Protein AF-A0A1J5CYY6-F1 (afdb_monomer)

Solvent-accessible surface area (backbone atoms only — not comparable to full-atom values): 5084 Å² total; per-residue (Å²): 101,91,89,52,80,79,64,54,66,66,58,53,47,52,55,39,45,78,72,66,56,83,75,56,72,67,60,48,47,52,51,52,64,72,70,48,79,74,78,77,77,75,81,85,77,80,87,85,75,82,98,78,74,89,78,81,84,65,94,85,71,91,75,91,75,88,76,82,92,129

pLDDT: mean 72.59, std 20.42, range [34.34, 97.0]

Foldseek 3Di:
DVVCLPDDLVVVVVVVVVVPDPDDSVVSVVVNVVPRDDPPPDPPDDDDDDDDDDDDDDPDDDDDDDDDDD

Sequence (70 aa):
MKDEPSIMATEVFRRARDWGYKGSRSAMSVLVKQVRPLPAKEPLVRFEGNSARFARFTVGKISETQAPFV

Mean predicted aligned error: 15.39 Å

Secondary structure (DSSP, 8-state):
--S-TTS-HHHHHHHHHHTT--S-HHHHHHHHHHHSPPPP--------S-SS------TT-----PPPP-

Structure (mmCIF, N/CA/C/O backbone):
data_AF-A0A1J5CYY6-F1
#
_entry.id   AF-A0A1J5CYY6-F1
#
loop_
_atom_site.group_PDB
_atom_site.id
_atom_site.type_symbol
_atom_site.label_at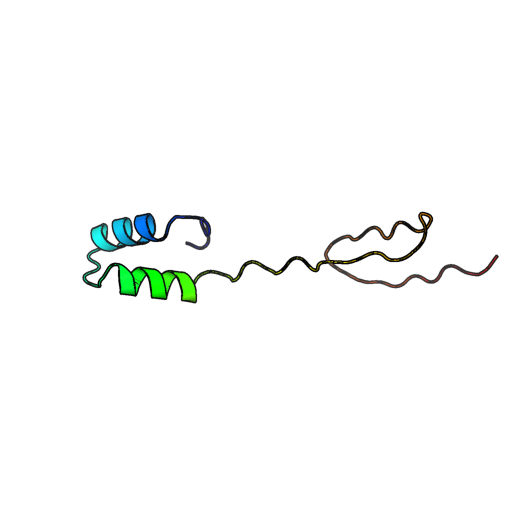om_id
_atom_site.label_alt_id
_atom_site.label_comp_id
_atom_site.label_asym_id
_atom_site.label_entity_id
_atom_site.label_seq_id
_atom_site.pdbx_PDB_ins_code
_atom_site.Cartn_x
_atom_site.Cartn_y
_atom_site.Cartn_z
_atom_site.occupancy
_atom_site.B_iso_or_equiv
_atom_site.auth_seq_id
_atom_site.auth_comp_id
_atom_site.auth_asym_id
_atom_site.auth_atom_id
_atom_site.pdbx_PDB_model_num
ATOM 1 N N . MET A 1 1 ? -6.605 -9.748 -11.148 1.00 55.72 1 MET A N 1
ATOM 2 C CA . MET A 1 1 ? -5.414 -8.861 -11.066 1.00 55.72 1 MET A CA 1
ATOM 3 C C . MET A 1 1 ? -4.434 -9.098 -12.201 1.00 55.72 1 MET A C 1
ATOM 5 O O . MET A 1 1 ? -3.879 -8.119 -12.672 1.00 55.72 1 MET A O 1
ATOM 9 N N . LYS A 1 2 ? -4.218 -10.346 -12.648 1.00 58.09 2 LYS A N 1
ATOM 10 C CA . LYS A 1 2 ? -3.408 -10.615 -13.847 1.00 58.09 2 LYS A CA 1
ATOM 11 C C . LYS A 1 2 ? -4.003 -9.973 -15.112 1.00 58.09 2 LYS A C 1
ATOM 13 O O . LYS A 1 2 ? -3.245 -9.513 -15.951 1.00 58.09 2 LYS A O 1
ATOM 18 N N . ASP A 1 3 ? -5.329 -9.858 -15.169 1.00 68.81 3 ASP A N 1
ATOM 19 C CA . ASP A 1 3 ? -6.058 -9.360 -16.347 1.00 68.81 3 ASP A CA 1
ATOM 20 C C . ASP A 1 3 ? -6.254 -7.830 -16.356 1.00 68.81 3 ASP A C 1
ATOM 22 O O . ASP A 1 3 ? -6.540 -7.243 -17.392 1.00 68.81 3 ASP A O 1
ATOM 26 N N . GLU A 1 4 ? -6.054 -7.164 -15.211 1.00 77.88 4 GLU A N 1
ATOM 27 C CA . GLU A 1 4 ? -6.228 -5.710 -15.045 1.00 77.88 4 GLU A CA 1
ATOM 28 C C . GLU A 1 4 ? -5.134 -5.140 -14.119 1.00 77.88 4 GLU A C 1
ATOM 30 O O . GLU A 1 4 ? -5.380 -4.893 -12.934 1.00 77.88 4 GLU A O 1
ATOM 35 N N . PRO A 1 5 ? -3.897 -4.936 -14.604 1.00 77.12 5 PRO A N 1
ATOM 36 C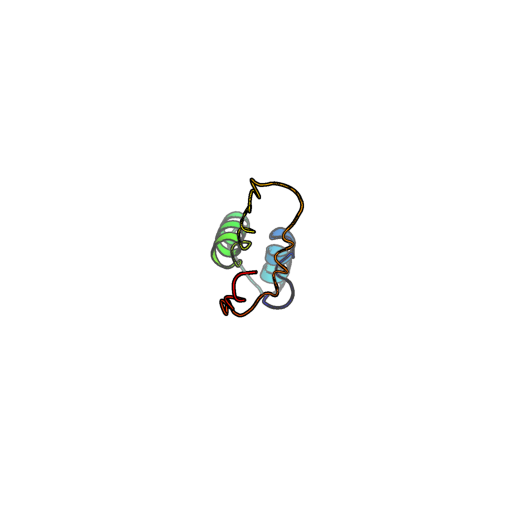 CA . PRO A 1 5 ? -2.798 -4.427 -13.776 1.00 77.12 5 PRO A CA 1
ATOM 37 C C . PRO A 1 5 ? -2.922 -2.925 -13.442 1.00 77.12 5 PRO A C 1
ATOM 39 O O . PRO A 1 5 ? -2.293 -2.440 -12.496 1.00 77.12 5 PRO A O 1
ATOM 42 N N . SER A 1 6 ? -3.738 -2.182 -14.197 1.00 82.56 6 SER A N 1
ATOM 43 C CA . SER A 1 6 ? -3.885 -0.720 -14.120 1.00 82.56 6 SER A CA 1
ATOM 44 C C . SER A 1 6 ? -5.001 -0.233 -13.192 1.00 82.56 6 SER A C 1
ATOM 46 O O . SER A 1 6 ? -5.063 0.963 -12.909 1.00 82.56 6 SER A O 1
ATOM 48 N N . ILE A 1 7 ? -5.845 -1.132 -12.670 1.00 90.19 7 ILE A N 1
ATOM 49 C CA . ILE A 1 7 ? -6.887 -0.825 -11.675 1.00 90.19 7 ILE A CA 1
ATOM 50 C C . ILE A 1 7 ? -6.345 0.083 -10.563 1.00 90.19 7 ILE A C 1
ATOM 52 O O . ILE A 1 7 ? -5.220 -0.092 -10.100 1.00 90.19 7 ILE A O 1
ATOM 56 N N . MET A 1 8 ? -7.119 1.054 -10.079 1.00 90.25 8 MET A N 1
ATOM 57 C CA . MET A 1 8 ? -6.669 1.886 -8.958 1.00 90.25 8 MET A CA 1
ATOM 58 C C . MET A 1 8 ? -6.601 1.078 -7.654 1.00 90.25 8 MET A C 1
ATOM 60 O O . MET A 1 8 ? -7.476 0.267 -7.360 1.00 90.25 8 MET A O 1
ATOM 64 N N . ALA A 1 9 ? -5.590 1.330 -6.816 1.00 90.56 9 ALA A N 1
ATOM 65 C CA . ALA A 1 9 ? -5.452 0.649 -5.519 1.00 90.56 9 ALA A CA 1
ATOM 66 C C . ALA A 1 9 ? -6.671 0.857 -4.592 1.00 90.56 9 ALA A C 1
ATOM 68 O O . ALA A 1 9 ? -6.963 0.025 -3.737 1.00 90.56 9 ALA A O 1
ATOM 69 N N . THR A 1 10 ? -7.403 1.956 -4.777 1.00 93.38 10 THR A N 1
ATOM 70 C CA . THR A 1 10 ? -8.663 2.251 -4.084 1.00 93.38 10 THR A CA 1
ATOM 71 C C . THR A 1 10 ? -9.783 1.295 -4.464 1.00 93.38 10 THR A C 1
ATOM 73 O O . THR A 1 10 ? -10.506 0.830 -3.589 1.00 93.38 10 THR A O 1
ATOM 76 N N . GLU A 1 11 ? -9.892 0.962 -5.746 1.00 94.19 11 GLU A N 1
ATOM 77 C CA . GLU A 1 11 ? -10.893 0.026 -6.248 1.00 94.19 11 GLU A CA 1
ATOM 78 C C . GLU A 1 11 ? -10.563 -1.411 -5.829 1.00 94.19 11 GLU A C 1
ATOM 80 O O . GLU A 1 11 ? -11.448 -2.167 -5.438 1.00 94.19 11 GLU A O 1
ATOM 85 N N . VAL A 1 12 ? -9.272 -1.758 -5.781 1.00 93.69 12 VAL A N 1
ATOM 86 C CA . VAL A 1 12 ? -8.809 -3.014 -5.166 1.00 93.69 12 VAL A CA 1
ATOM 87 C C . VAL A 1 12 ? -9.239 -3.093 -3.701 1.00 93.69 12 VAL A C 1
ATOM 89 O O . VAL A 1 12 ? -9.777 -4.110 -3.270 1.00 93.69 12 VAL A O 1
ATOM 92 N N . PHE A 1 13 ? -9.026 -2.019 -2.934 1.00 95.12 13 PHE A N 1
ATOM 93 C CA . PHE A 1 13 ? -9.429 -1.969 -1.531 1.00 95.12 13 PHE A CA 1
ATOM 94 C C . PHE A 1 13 ? -10.944 -2.120 -1.366 1.00 95.12 13 PHE A C 1
ATOM 96 O O . PHE A 1 13 ? -11.377 -2.891 -0.515 1.00 95.12 13 PHE A O 1
ATOM 103 N N . ARG A 1 14 ? -11.746 -1.437 -2.191 1.00 95.06 14 ARG A N 1
ATOM 104 C CA . ARG A 1 14 ? -13.211 -1.533 -2.159 1.00 95.06 14 ARG A CA 1
ATOM 105 C C . ARG A 1 14 ? -13.688 -2.972 -2.386 1.00 95.06 14 ARG A C 1
ATOM 107 O O . ARG A 1 14 ? -14.396 -3.506 -1.543 1.00 95.06 14 ARG A O 1
ATOM 114 N N . ARG A 1 15 ? -13.214 -3.638 -3.444 1.00 95.25 15 ARG A N 1
ATOM 115 C CA . ARG A 1 15 ? -13.556 -5.047 -3.728 1.00 95.25 15 ARG A CA 1
ATOM 116 C C . ARG A 1 15 ? -13.090 -5.993 -2.620 1.00 95.25 15 ARG A C 1
ATOM 118 O O . ARG A 1 15 ? -13.808 -6.909 -2.241 1.00 95.25 15 ARG A O 1
ATOM 125 N N 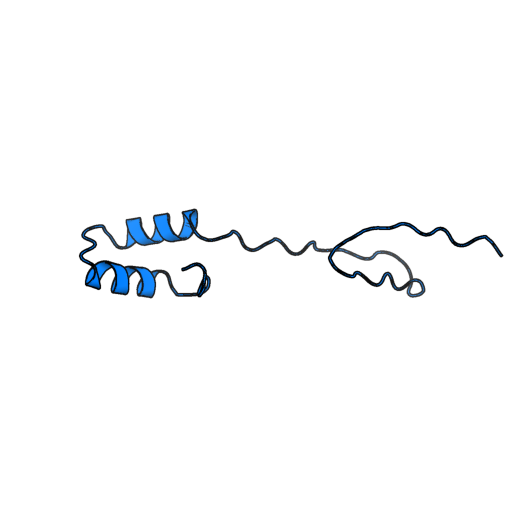. ALA A 1 16 ? -11.906 -5.753 -2.057 1.00 94.56 16 ALA A N 1
ATOM 126 C CA . ALA A 1 16 ? -11.411 -6.547 -0.938 1.00 94.56 16 ALA A CA 1
ATOM 127 C C . ALA A 1 16 ? 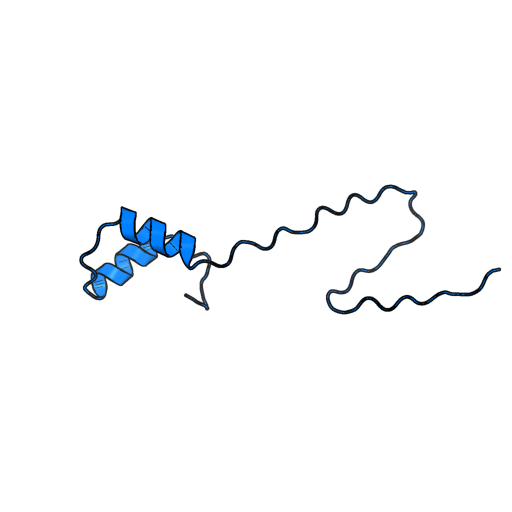-12.302 -6.397 0.308 1.00 94.56 16 ALA A C 1
ATOM 129 O O . ALA A 1 16 ? -12.512 -7.373 1.026 1.00 94.56 16 ALA A O 1
ATOM 130 N N . ARG A 1 17 ? -12.849 -5.199 0.564 1.00 95.94 17 ARG A N 1
ATOM 131 C CA . ARG A 1 17 ? -13.826 -4.972 1.643 1.00 95.94 17 ARG A CA 1
ATOM 132 C C . ARG A 1 17 ? -15.111 -5.758 1.411 1.00 95.94 17 ARG A C 1
ATOM 134 O O . ARG A 1 17 ? -15.584 -6.375 2.362 1.00 95.94 17 ARG A O 1
ATOM 141 N N . ASP A 1 18 ? -15.600 -5.803 0.174 1.00 97.00 18 ASP A N 1
ATOM 142 C CA . ASP A 1 18 ? -16.771 -6.608 -0.204 1.00 97.00 18 ASP A CA 1
ATOM 143 C C . ASP A 1 18 ? -16.528 -8.114 0.046 1.00 97.00 18 ASP A C 1
ATOM 145 O O . ASP A 1 18 ? -17.453 -8.854 0.366 1.00 97.00 18 ASP A O 1
ATOM 149 N N . TRP A 1 19 ? -15.270 -8.567 -0.009 1.00 96.00 19 TRP A N 1
ATOM 150 C CA . TRP A 1 19 ? -14.849 -9.937 0.327 1.00 96.00 19 TRP A CA 1
ATOM 151 C C . TRP A 1 19 ? -14.467 -10.147 1.802 1.00 96.00 19 TRP A C 1
ATOM 153 O O . TRP A 1 19 ? -13.946 -11.200 2.166 1.00 96.00 19 TRP A O 1
ATOM 163 N N . GLY A 1 20 ? -14.706 -9.161 2.672 1.00 96.75 20 GLY A N 1
ATOM 164 C CA . GLY A 1 20 ? -14.484 -9.288 4.115 1.00 96.75 20 GLY A CA 1
ATOM 165 C C . GLY A 1 20 ? -13.083 -8.909 4.604 1.00 96.75 20 GLY A C 1
ATOM 166 O O . GLY A 1 20 ? -12.736 -9.192 5.752 1.00 96.75 20 GLY A O 1
ATOM 167 N N . TYR A 1 21 ? -12.268 -8.235 3.789 1.00 96.00 21 TYR A N 1
ATOM 168 C CA . TYR A 1 21 ? -10.966 -7.728 4.224 1.00 96.00 21 TYR A CA 1
ATOM 169 C C . TYR A 1 21 ? -11.113 -6.724 5.380 1.00 96.00 21 TYR A C 1
ATOM 171 O O . TYR A 1 21 ? -11.808 -5.714 5.265 1.00 96.00 21 TYR A O 1
ATOM 179 N N . LYS A 1 22 ? -10.434 -6.967 6.507 1.00 96.44 22 LYS A N 1
ATOM 180 C CA . LYS A 1 22 ? -10.506 -6.114 7.715 1.00 96.44 22 LYS A CA 1
ATOM 181 C C . LYS A 1 22 ? -9.309 -5.177 7.899 1.00 96.44 22 LYS A C 1
ATOM 183 O O . LYS A 1 22 ? -9.329 -4.349 8.803 1.00 96.44 22 LYS A O 1
ATOM 188 N N . GLY A 1 23 ? -8.276 -5.307 7.067 1.00 93.88 23 GLY A N 1
ATOM 189 C CA . GLY A 1 23 ? -7.075 -4.482 7.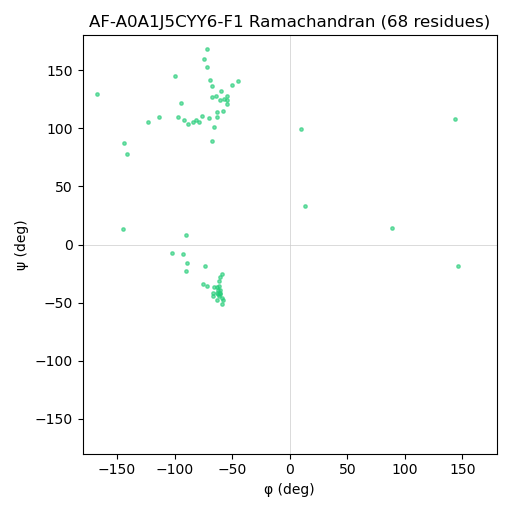165 1.00 93.88 23 GLY A CA 1
ATOM 190 C C . GLY A 1 23 ? -7.295 -3.033 6.722 1.00 93.88 23 GLY A C 1
ATOM 191 O O . GLY A 1 23 ? -8.306 -2.680 6.110 1.00 93.88 23 GLY A O 1
ATOM 192 N N . SER A 1 24 ? -6.313 -2.181 7.011 1.00 95.69 24 SER A N 1
ATOM 193 C CA . SER A 1 24 ? -6.374 -0.761 6.666 1.00 95.69 24 SER A CA 1
ATOM 194 C C . SER A 1 24 ? -6.164 -0.509 5.167 1.00 95.69 24 SER A C 1
ATOM 196 O O . SER A 1 24 ? -5.564 -1.307 4.436 1.00 95.69 24 SER A O 1
ATOM 198 N N . ARG A 1 25 ? -6.608 0.669 4.709 1.00 93.75 25 ARG A N 1
ATOM 199 C CA . ARG A 1 25 ? -6.356 1.158 3.344 1.00 93.75 25 ARG A CA 1
ATOM 200 C C . ARG A 1 25 ? -4.860 1.336 3.060 1.00 93.75 25 ARG A C 1
ATOM 202 O O . ARG A 1 25 ? -4.421 1.079 1.942 1.00 93.75 25 ARG A O 1
ATOM 209 N N . SER A 1 26 ? -4.076 1.757 4.055 1.00 94.62 26 SER A N 1
ATOM 210 C CA . SER A 1 26 ? -2.623 1.916 3.917 1.00 94.62 26 SER A CA 1
ATOM 211 C C . SER A 1 26 ? -1.925 0.572 3.711 1.00 94.62 26 SER A C 1
ATOM 213 O O . SER A 1 26 ? -1.121 0.456 2.789 1.00 94.62 26 SER A O 1
ATOM 215 N N . ALA A 1 27 ? -2.300 -0.458 4.476 1.00 94.75 27 ALA A N 1
ATOM 216 C CA . ALA A 1 27 ? -1.777 -1.813 4.302 1.00 94.75 27 ALA A CA 1
ATOM 217 C C . ALA A 1 27 ? -2.092 -2.368 2.903 1.00 94.75 27 ALA A C 1
ATOM 219 O O . ALA A 1 27 ? -1.211 -2.909 2.238 1.00 94.75 27 ALA A O 1
ATOM 220 N N . MET A 1 28 ? -3.316 -2.143 2.408 1.00 95.06 28 MET A N 1
ATOM 221 C CA . MET A 1 28 ? -3.688 -2.530 1.043 1.00 95.06 28 MET A CA 1
ATOM 222 C C . MET A 1 28 ? -2.842 -1.804 -0.013 1.00 95.06 28 MET A C 1
ATOM 224 O O . MET A 1 28 ? -2.378 -2.422 -0.966 1.00 95.06 28 MET A O 1
ATOM 228 N N . SER A 1 29 ? -2.594 -0.502 0.156 1.00 92.19 29 SER A N 1
ATOM 229 C CA . SER A 1 29 ? -1.749 0.270 -0.767 1.00 92.19 29 SER A CA 1
ATOM 230 C C . SER A 1 29 ? -0.319 -0.280 -0.842 1.00 92.19 29 SER A C 1
ATOM 232 O O . SER A 1 29 ? 0.234 -0.414 -1.934 1.00 92.19 29 SER A O 1
ATOM 234 N N . VAL A 1 30 ? 0.265 -0.653 0.302 1.00 94.00 30 VAL A N 1
ATOM 235 C CA . VAL A 1 30 ? 1.596 -1.279 0.365 1.00 94.00 30 VAL A CA 1
ATOM 236 C C . VAL A 1 30 ? 1.601 -2.627 -0.355 1.00 94.00 30 VAL A C 1
ATOM 238 O O . VAL A 1 30 ? 2.455 -2.848 -1.212 1.00 94.00 30 VAL A O 1
ATOM 241 N N . LEU A 1 31 ? 0.617 -3.487 -0.081 1.00 92.56 31 LEU A N 1
ATOM 242 C CA . LEU A 1 31 ? 0.500 -4.798 -0.723 1.00 92.56 31 LEU A CA 1
ATOM 243 C C . LEU A 1 31 ? 0.386 -4.675 -2.248 1.00 92.56 31 LEU A C 1
ATOM 245 O O . LEU A 1 31 ? 1.088 -5.351 -2.995 1.00 92.56 31 LEU A O 1
ATOM 249 N N . VAL A 1 32 ? -0.458 -3.758 -2.722 1.00 91.69 32 VAL A N 1
ATOM 250 C CA . VAL A 1 32 ? -0.641 -3.507 -4.154 1.00 91.69 32 VAL A CA 1
ATOM 251 C C . VAL A 1 32 ? 0.666 -3.063 -4.819 1.00 91.69 32 VAL A C 1
ATOM 253 O O . VAL A 1 32 ? 0.947 -3.499 -5.933 1.00 91.69 32 VAL A O 1
ATOM 256 N N . LYS A 1 33 ? 1.485 -2.238 -4.154 1.00 89.12 33 LYS A N 1
ATOM 257 C CA . LYS A 1 33 ? 2.805 -1.835 -4.671 1.00 89.12 33 LYS A CA 1
ATOM 258 C C . LYS A 1 33 ? 3.787 -3.003 -4.767 1.00 89.12 33 LYS A C 1
ATOM 260 O O . LYS A 1 33 ? 4.578 -3.028 -5.698 1.00 89.12 33 LYS A O 1
ATOM 265 N N . GLN A 1 34 ? 3.745 -3.939 -3.821 1.00 89.75 34 GLN A N 1
ATOM 266 C CA . GLN A 1 34 ? 4.656 -5.088 -3.785 1.00 89.75 34 GLN A CA 1
ATOM 267 C C . GLN A 1 34 ? 4.300 -6.163 -4.818 1.00 89.75 34 GLN A C 1
ATOM 269 O O . GLN A 1 34 ? 5.186 -6.826 -5.343 1.00 89.75 34 GLN A O 1
ATOM 274 N N . VAL A 1 35 ? 3.007 -6.343 -5.102 1.00 88.56 35 VAL A N 1
ATOM 275 C CA . VAL A 1 35 ? 2.517 -7.415 -5.985 1.00 88.56 35 VAL A CA 1
ATOM 276 C C . VAL A 1 35 ? 2.445 -6.979 -7.450 1.00 88.56 35 VAL A C 1
ATOM 278 O O . VAL A 1 35 ? 2.450 -7.826 -8.345 1.00 88.56 35 VAL A O 1
ATOM 281 N N . ARG A 1 36 ? 2.360 -5.672 -7.734 1.00 86.94 36 ARG A N 1
ATOM 282 C CA . ARG A 1 36 ? 2.298 -5.200 -9.122 1.00 86.94 36 ARG A CA 1
ATOM 283 C C . ARG A 1 36 ? 3.611 -5.467 -9.855 1.00 86.94 36 ARG A C 1
ATOM 285 O O . ARG A 1 36 ? 4.672 -5.160 -9.312 1.00 86.94 36 ARG A O 1
ATOM 292 N N . PRO A 1 37 ? 3.544 -5.948 -11.110 1.00 81.06 37 PRO A N 1
ATOM 293 C CA . PRO A 1 37 ? 4.706 -5.963 -11.980 1.00 81.06 37 PRO A CA 1
ATOM 294 C C . PRO A 1 37 ? 5.283 -4.551 -12.068 1.00 81.06 37 PRO A C 1
ATOM 296 O O . PRO A 1 37 ? 4.549 -3.595 -12.339 1.00 81.06 37 PRO A O 1
ATOM 299 N N . LEU A 1 38 ? 6.586 -4.419 -11.818 1.00 74.94 38 LEU A N 1
ATOM 300 C CA . LEU A 1 38 ? 7.277 -3.163 -12.073 1.00 74.94 38 LEU A CA 1
ATOM 301 C C . LEU A 1 38 ? 7.132 -2.852 -13.568 1.00 74.94 38 LEU A C 1
ATOM 303 O O . LEU A 1 38 ? 7.352 -3.757 -14.380 1.00 74.94 38 LEU A O 1
ATOM 307 N N . PRO A 1 39 ? 6.757 -1.617 -13.947 1.00 69.75 39 PRO A N 1
ATOM 308 C CA . PRO A 1 39 ? 6.760 -1.238 -15.348 1.00 69.75 39 PRO A CA 1
ATOM 309 C C . PRO A 1 39 ? 8.160 -1.510 -15.891 1.00 69.75 39 PRO A C 1
ATOM 311 O O . PRO A 1 39 ? 9.155 -1.060 -15.310 1.00 69.75 39 PRO A O 1
ATOM 314 N N . ALA A 1 40 ? 8.232 -2.309 -16.956 1.00 65.75 40 ALA A N 1
ATOM 315 C CA . ALA A 1 40 ? 9.487 -2.543 -17.643 1.00 65.75 40 ALA A CA 1
ATOM 316 C C . ALA A 1 40 ? 10.041 -1.168 -18.019 1.00 65.75 40 ALA A C 1
ATOM 318 O O . ALA A 1 40 ? 9.358 -0.381 -18.675 1.00 65.75 40 ALA A O 1
ATOM 319 N N . LYS A 1 41 ? 11.244 -0.841 -17.537 1.00 67.31 41 LYS A N 1
ATOM 320 C CA . LYS A 1 41 ? 11.927 0.364 -17.995 1.00 67.31 41 LYS A CA 1
ATOM 321 C C . LYS A 1 41 ? 12.178 0.160 -19.480 1.00 67.31 41 LYS A C 1
ATOM 323 O O . LYS A 1 41 ? 12.974 -0.704 -19.843 1.00 67.31 41 LYS A O 1
ATOM 328 N N . GLU A 1 42 ? 11.476 0.913 -20.318 1.00 64.88 42 GLU A N 1
ATOM 329 C CA . GLU A 1 42 ? 11.807 0.965 -21.733 1.00 64.88 42 GLU A CA 1
ATOM 330 C C . GLU A 1 42 ? 13.267 1.419 -21.839 1.00 64.88 42 GLU A C 1
ATOM 332 O O . GLU A 1 42 ? 13.640 2.426 -21.220 1.00 64.88 42 GLU A O 1
ATOM 337 N N . PRO A 1 43 ? 14.133 0.659 -22.529 1.00 70.62 43 PRO A N 1
ATOM 338 C CA . PRO A 1 43 ? 15.510 1.073 -22.693 1.00 70.62 43 PRO A CA 1
ATOM 339 C C . PRO A 1 43 ? 15.511 2.378 -23.491 1.00 70.62 43 PRO A C 1
ATOM 341 O O . PRO A 1 43 ? 15.135 2.409 -24.660 1.00 70.62 43 PRO A O 1
ATOM 344 N N . LEU A 1 44 ? 15.929 3.466 -22.844 1.00 69.00 44 LEU A N 1
ATOM 345 C CA . LEU A 1 44 ? 16.223 4.736 -23.500 1.00 69.00 44 LEU A CA 1
ATOM 346 C C . LEU A 1 44 ? 17.461 4.534 -24.380 1.00 69.00 44 LEU A C 1
ATOM 348 O O . LEU A 1 44 ? 18.595 4.697 -23.932 1.00 69.00 44 LEU A O 1
ATOM 352 N N . VAL A 1 45 ? 17.247 4.124 -25.629 1.00 68.25 45 VAL A N 1
ATOM 353 C CA . VAL A 1 45 ? 18.318 3.994 -26.618 1.00 68.25 45 VAL A CA 1
ATOM 354 C C . VAL A 1 45 ? 18.550 5.365 -27.249 1.00 68.25 45 VAL A C 1
ATOM 356 O O . VAL A 1 45 ? 17.750 5.834 -28.059 1.00 68.25 45 VAL A O 1
ATOM 359 N N . ARG A 1 46 ? 19.647 6.030 -26.870 1.00 66.38 46 ARG A N 1
ATOM 360 C CA . ARG A 1 46 ? 20.136 7.220 -27.575 1.00 66.38 46 ARG A CA 1
ATOM 361 C C . ARG A 1 46 ? 20.937 6.755 -28.787 1.00 66.38 46 ARG A C 1
ATOM 363 O O . ARG A 1 46 ? 22.043 6.246 -28.640 1.00 66.38 46 ARG A O 1
ATOM 370 N N . PHE A 1 47 ? 20.376 6.924 -29.979 1.00 63.03 47 PHE A N 1
ATOM 371 C CA . PHE A 1 47 ? 21.112 6.696 -31.218 1.00 63.03 47 PHE A CA 1
ATOM 372 C C . PHE A 1 47 ? 22.004 7.910 -31.492 1.00 63.03 47 PHE A C 1
ATOM 374 O O . PHE A 1 47 ? 21.516 8.967 -31.885 1.00 63.03 47 PHE A O 1
ATOM 381 N N . GLU A 1 48 ? 23.309 7.774 -31.268 1.00 60.78 48 GLU A N 1
ATOM 382 C CA . GLU A 1 48 ? 24.296 8.729 -31.772 1.00 60.78 48 GLU A CA 1
ATOM 383 C C . GLU A 1 48 ? 24.889 8.181 -33.074 1.00 60.78 48 GLU A C 1
ATOM 385 O O . GLU A 1 48 ? 25.604 7.182 -33.059 1.00 60.78 48 GLU A O 1
ATOM 390 N N . GLY A 1 49 ? 24.567 8.808 -34.211 1.00 48.84 49 GLY A N 1
ATOM 391 C CA . GLY A 1 49 ? 25.227 8.513 -35.488 1.00 48.84 49 GLY A CA 1
ATOM 392 C C . GLY A 1 49 ? 24.320 8.567 -36.720 1.00 48.84 49 GLY A C 1
ATOM 393 O O . GLY A 1 49 ? 23.497 7.687 -36.936 1.00 48.84 49 GLY A O 1
ATOM 394 N N . ASN A 1 50 ? 24.525 9.613 -37.524 1.00 48.19 50 ASN A N 1
ATOM 395 C CA . ASN A 1 50 ? 24.199 9.801 -38.946 1.00 48.19 50 ASN A CA 1
ATOM 396 C C . ASN A 1 50 ? 23.303 8.737 -39.641 1.00 48.19 50 ASN A C 1
ATOM 398 O O . ASN A 1 50 ? 23.771 7.690 -40.082 1.00 48.19 50 ASN A O 1
ATOM 402 N N . SER A 1 51 ? 22.015 9.073 -39.750 1.00 53.88 51 SER A N 1
ATOM 403 C CA . SER A 1 51 ? 21.009 8.854 -40.811 1.00 53.88 51 SER A CA 1
ATOM 404 C C . SER A 1 51 ? 21.222 7.867 -41.984 1.00 53.88 51 SER A C 1
ATOM 406 O O . SER A 1 51 ? 20.693 8.128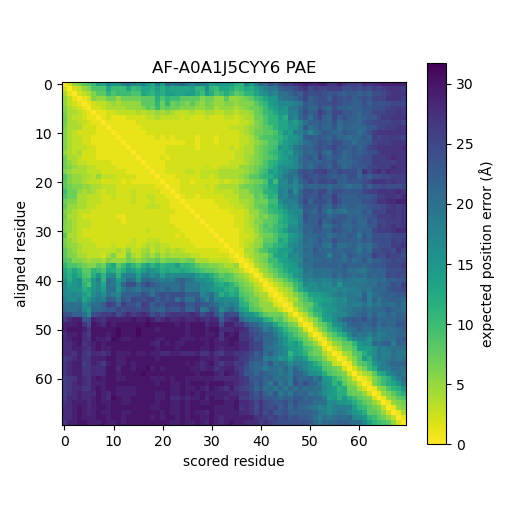 -43.062 1.00 53.88 51 SER A O 1
ATOM 408 N N . ALA A 1 52 ? 21.919 6.733 -41.849 1.00 52.09 52 ALA A N 1
ATOM 409 C CA . ALA A 1 52 ? 22.054 5.793 -42.980 1.00 52.09 52 ALA A CA 1
ATOM 410 C C . ALA A 1 52 ? 22.086 4.295 -42.639 1.00 52.09 52 ALA A C 1
ATOM 412 O O . ALA A 1 52 ? 22.401 3.474 -43.501 1.00 52.09 52 ALA A O 1
ATOM 413 N N . ARG A 1 53 ? 21.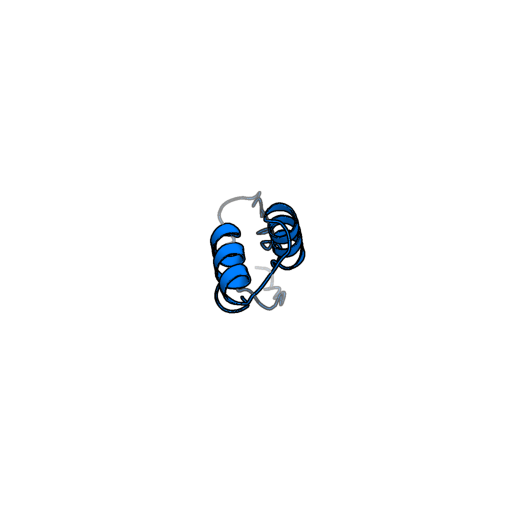731 3.879 -41.420 1.00 48.03 53 ARG A N 1
ATOM 414 C CA . ARG A 1 53 ? 21.571 2.445 -41.134 1.00 48.03 53 ARG A CA 1
ATOM 415 C C . ARG A 1 53 ? 20.428 2.214 -40.158 1.00 48.03 53 ARG A C 1
ATOM 417 O O . ARG A 1 53 ? 20.615 2.180 -38.948 1.00 48.03 53 ARG A O 1
ATOM 424 N N . PHE A 1 54 ? 19.222 2.083 -40.699 1.00 52.47 54 PHE A N 1
ATOM 425 C CA . PHE A 1 54 ? 18.042 1.731 -39.918 1.00 52.47 54 PHE A CA 1
ATOM 426 C C . PHE A 1 54 ? 18.194 0.306 -39.373 1.00 52.47 54 PHE A C 1
ATOM 428 O O . PHE A 1 54 ? 17.978 -0.676 -40.084 1.00 52.47 54 PHE A O 1
ATOM 435 N N . ALA A 1 55 ? 18.565 0.186 -3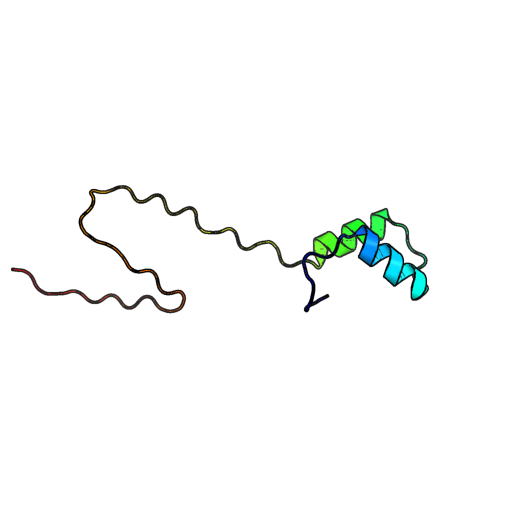8.101 1.00 54.56 55 ALA A N 1
ATOM 436 C CA . ALA A 1 55 ? 18.381 -1.047 -37.355 1.00 54.56 55 ALA A CA 1
ATOM 437 C C . ALA A 1 55 ? 16.873 -1.225 -37.117 1.00 54.56 55 ALA A C 1
ATOM 439 O O . ALA A 1 55 ? 16.251 -0.472 -36.368 1.00 54.56 55 ALA A O 1
ATOM 440 N N . ARG A 1 56 ? 16.261 -2.200 -37.797 1.00 52.12 56 ARG A N 1
ATOM 441 C CA . ARG A 1 56 ? 14.905 -2.650 -37.468 1.00 52.12 56 ARG A CA 1
ATOM 442 C C . ARG A 1 56 ? 15.000 -3.524 -36.224 1.00 52.12 56 ARG A C 1
ATOM 444 O O . ARG A 1 56 ? 15.544 -4.622 -36.287 1.00 52.12 56 ARG A O 1
ATOM 451 N N . PHE A 1 57 ? 14.478 -3.034 -35.107 1.00 51.06 57 PHE A N 1
ATOM 452 C CA . PHE A 1 57 ? 14.378 -3.814 -33.880 1.00 51.06 57 PHE A CA 1
ATOM 453 C C . PHE A 1 57 ? 13.053 -4.577 -33.874 1.00 51.06 57 PHE A C 1
ATOM 455 O O . PHE A 1 57 ? 11.996 -4.006 -33.621 1.00 51.06 57 PHE A O 1
ATOM 462 N N . THR A 1 58 ? 13.104 -5.878 -34.150 1.00 47.66 58 THR A N 1
ATOM 463 C CA . THR A 1 58 ? 12.027 -6.814 -33.802 1.00 47.66 58 THR A CA 1
ATOM 464 C C . THR A 1 58 ? 12.356 -7.447 -32.457 1.00 47.66 58 THR A C 1
ATOM 466 O O . THR A 1 58 ? 13.411 -8.059 -32.292 1.00 47.66 58 THR A O 1
ATOM 469 N N . VAL A 1 59 ? 11.460 -7.283 -31.483 1.00 46.41 59 VAL A N 1
ATOM 470 C CA . VAL A 1 59 ? 11.575 -7.898 -30.156 1.00 46.41 59 VAL A CA 1
ATOM 471 C C . VAL A 1 59 ? 11.657 -9.418 -30.323 1.00 46.41 59 VAL A C 1
ATOM 473 O O . VAL A 1 59 ? 10.695 -10.033 -30.775 1.00 46.41 59 VAL A O 1
ATOM 476 N N . GLY A 1 60 ? 12.795 -10.028 -29.968 1.00 46.72 60 GLY A N 1
ATOM 477 C CA . GLY A 1 60 ? 12.851 -11.479 -29.752 1.00 46.72 60 GLY A CA 1
ATOM 478 C C . GLY A 1 60 ? 14.133 -12.232 -30.109 1.00 46.72 60 GLY A C 1
ATOM 479 O O . GLY A 1 60 ? 14.296 -13.335 -29.599 1.00 46.72 60 GLY A O 1
ATOM 480 N N . LYS A 1 61 ? 15.057 -11.715 -30.929 1.00 34.34 61 LYS A N 1
ATOM 481 C CA . LYS A 1 61 ? 16.347 -12.397 -31.171 1.00 34.34 61 LYS A CA 1
ATOM 482 C C . LYS A 1 61 ? 17.338 -11.486 -31.884 1.00 34.34 61 LYS A C 1
ATOM 484 O O . LYS A 1 61 ? 17.013 -10.907 -32.914 1.00 34.34 61 LYS A O 1
ATOM 489 N N . ILE A 1 62 ? 18.548 -11.396 -31.342 1.00 49.16 62 ILE A N 1
ATOM 490 C CA . ILE A 1 62 ? 19.681 -10.741 -31.992 1.00 49.16 62 ILE A CA 1
ATOM 491 C C . ILE A 1 62 ? 20.402 -11.840 -32.776 1.00 49.16 62 ILE A C 1
ATOM 493 O O . ILE A 1 62 ? 21.004 -12.725 -32.175 1.00 49.16 62 ILE A O 1
ATOM 497 N N . SER A 1 63 ? 20.292 -11.833 -34.101 1.00 40.72 63 SER A N 1
ATOM 498 C CA . SER A 1 63 ? 21.217 -12.568 -34.965 1.00 40.72 63 SER A CA 1
ATOM 499 C C . SER A 1 63 ? 22.001 -11.545 -35.768 1.00 40.72 63 SER A C 1
ATOM 501 O O . SER A 1 63 ? 21.440 -10.866 -36.630 1.00 40.72 63 SER A O 1
ATOM 503 N N . GLU A 1 64 ? 23.285 -11.409 -35.454 1.00 48.00 64 GLU A N 1
ATOM 504 C CA . GLU A 1 64 ? 24.217 -10.641 -36.268 1.00 48.00 64 GLU A CA 1
ATOM 505 C C . GLU A 1 64 ? 24.337 -11.313 -37.638 1.00 48.00 64 GLU A C 1
ATOM 507 O O . GLU A 1 64 ? 24.559 -12.516 -37.750 1.00 48.00 64 GLU A O 1
ATOM 512 N N . THR A 1 65 ? 24.153 -10.541 -38.702 1.00 45.81 65 THR A N 1
ATOM 513 C CA . THR A 1 65 ? 24.521 -10.961 -40.053 1.00 45.81 65 THR A CA 1
ATOM 514 C C . THR A 1 65 ? 25.484 -9.915 -40.588 1.00 45.81 65 THR A C 1
ATOM 516 O O . THR A 1 65 ? 25.081 -8.797 -40.907 1.00 45.81 65 THR A O 1
ATOM 519 N N . GLN A 1 66 ? 26.771 -10.266 -40.639 1.00 44.25 66 GLN A N 1
ATOM 520 C CA . GLN A 1 66 ? 27.759 -9.526 -41.420 1.00 44.25 66 GLN A CA 1
ATOM 521 C C . GLN A 1 66 ? 27.438 -9.710 -42.907 1.00 44.25 66 GLN A C 1
ATOM 523 O O . GLN A 1 66 ? 27.329 -10.838 -43.382 1.00 44.25 66 GLN A O 1
ATOM 528 N N . ALA A 1 67 ? 27.308 -8.605 -43.638 1.00 45.94 67 ALA A N 1
ATOM 529 C CA . ALA A 1 67 ? 27.338 -8.606 -45.098 1.00 45.94 67 ALA A CA 1
ATOM 530 C C . ALA A 1 67 ? 28.739 -8.167 -45.571 1.00 45.94 67 ALA A C 1
ATOM 532 O O . ALA A 1 67 ? 29.365 -7.344 -44.894 1.00 45.94 67 ALA A O 1
ATOM 533 N N . PRO A 1 68 ? 29.252 -8.730 -46.680 1.00 42.69 68 PRO A N 1
ATOM 534 C CA . PRO A 1 68 ? 30.632 -8.540 -47.103 1.00 42.69 68 PRO A CA 1
ATOM 535 C C . PRO 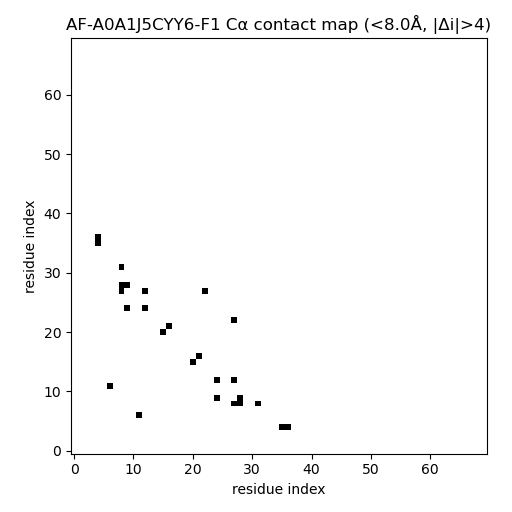A 1 68 ? 30.876 -7.128 -47.642 1.00 42.69 68 PRO A C 1
ATOM 537 O O . PRO A 1 68 ? 29.969 -6.470 -48.152 1.00 42.69 68 PRO A O 1
ATOM 540 N N . PHE A 1 69 ? 32.130 -6.696 -47.509 1.00 40.66 69 PHE A N 1
ATOM 541 C CA . PHE A 1 69 ? 32.684 -5.482 -48.103 1.00 40.66 69 PHE A CA 1
ATOM 542 C C . PHE A 1 69 ? 32.380 -5.389 -49.605 1.00 40.66 69 PHE A C 1
ATOM 544 O O . PHE A 1 69 ? 32.581 -6.366 -50.329 1.00 40.66 69 PHE A O 1
ATOM 551 N N . VAL A 1 70 ? 32.005 -4.187 -50.051 1.00 43.16 70 VAL A N 1
ATOM 552 C CA . VAL A 1 70 ? 32.291 -3.655 -51.392 1.00 43.16 70 VAL A CA 1
ATOM 553 C C . VAL A 1 70 ? 32.765 -2.221 -51.219 1.00 43.16 70 VAL A C 1
ATOM 555 O O . VAL A 1 70 ? 32.094 -1.488 -50.456 1.00 43.16 70 VAL A O 1
#

Radius of gyration: 22.65 Å; Cα contacts (8 Å, |Δi|>4): 13; chains: 1; bounding box: 50×22×59 Å